Protein AF-A0A2E8CJL4-F1 (afdb_monomer)

Secondary structure (DSSP, 8-state):
-TGGGTPPP-----GGGGGGT--TGGG------SS----S-SSPPTT---

Radius of gyration: 16.74 Å; Cα contacts (8 Å, |Δi|>4): 12; chains: 1; bounding box: 34×29×42 Å

Sequence (50 aa):
QLDKLGFEVLPLAFRDAYPFGGGLHCATADVLREGSCDDYFPKQAEGTQV

Structure (mmCIF, N/CA/C/O backbone):
data_AF-A0A2E8CJL4-F1
#
_entry.id   AF-A0A2E8CJL4-F1
#
loop_
_atom_site.group_PDB
_atom_site.id
_atom_site.type_symbol
_atom_site.label_atom_id
_atom_site.label_alt_id
_atom_site.label_comp_id
_atom_site.label_asym_id
_atom_site.label_entity_id
_atom_site.label_seq_id
_atom_site.pdbx_PDB_ins_code
_atom_site.Cartn_x
_atom_site.Cartn_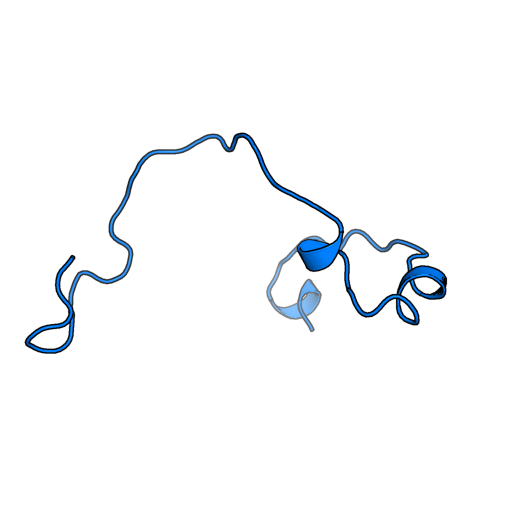y
_atom_site.Cartn_z
_atom_site.occupancy
_atom_site.B_iso_or_equiv
_atom_site.auth_seq_id
_atom_site.auth_comp_id
_atom_site.auth_asym_id
_atom_site.auth_atom_id
_atom_site.pdbx_PDB_model_num
ATOM 1 N N . GLN A 1 1 ? 1.182 -18.212 -5.583 1.00 91.88 1 GLN A N 1
ATOM 2 C CA . GLN A 1 1 ? 0.623 -18.391 -4.222 1.00 91.88 1 GLN A CA 1
ATOM 3 C C . GLN A 1 1 ? -0.717 -17.678 -4.078 1.00 91.88 1 GLN A C 1
ATOM 5 O O . GLN A 1 1 ? -1.656 -18.331 -3.654 1.00 91.88 1 GLN A O 1
ATOM 10 N N . LEU A 1 2 ? -0.821 -16.387 -4.424 1.00 96.44 2 LEU A N 1
ATOM 11 C CA . LEU A 1 2 ? -2.079 -15.624 -4.345 1.00 96.44 2 LEU A CA 1
ATOM 12 C C . LEU A 1 2 ? -3.172 -16.156 -5.288 1.00 96.44 2 LEU A C 1
ATOM 14 O O . LEU A 1 2 ? -4.321 -16.281 -4.887 1.00 96.44 2 LEU A O 1
ATOM 18 N N . ASP A 1 3 ? -2.785 -16.579 -6.490 1.00 95.75 3 ASP A N 1
ATOM 19 C CA . ASP A 1 3 ? -3.628 -17.308 -7.446 1.00 95.75 3 ASP A CA 1
ATOM 20 C C . ASP A 1 3 ? -4.307 -18.539 -6.818 1.00 95.75 3 ASP A C 1
ATOM 22 O O . ASP A 1 3 ? -5.504 -18.757 -6.979 1.00 95.75 3 ASP A O 1
ATOM 26 N N . LYS A 1 4 ? -3.566 -19.313 -6.016 1.00 97.31 4 LYS A N 1
ATOM 27 C CA . LYS A 1 4 ? -4.094 -20.502 -5.323 1.00 97.31 4 LYS A CA 1
ATOM 28 C C . LYS A 1 4 ? -5.072 -20.170 -4.194 1.00 97.31 4 LYS A C 1
ATOM 30 O O . LYS A 1 4 ? -5.816 -21.048 -3.774 1.00 97.31 4 LYS A O 1
ATOM 35 N N . LEU A 1 5 ? -5.049 -18.936 -3.693 1.00 97.12 5 LEU A N 1
ATOM 36 C CA . LEU A 1 5 ? -5.987 -18.432 -2.689 1.00 97.12 5 LEU A CA 1
ATOM 37 C C . LEU A 1 5 ? -7.223 -17.772 -3.331 1.00 97.12 5 LEU A C 1
ATOM 39 O O . LEU A 1 5 ? -8.072 -17.264 -2.608 1.00 97.12 5 LEU A O 1
ATOM 43 N N . GLY A 1 6 ? -7.332 -17.786 -4.667 1.00 97.44 6 GLY A N 1
ATOM 44 C CA . GLY A 1 6 ? -8.473 -17.236 -5.405 1.00 97.44 6 GLY A CA 1
ATOM 45 C C . GLY A 1 6 ? -8.356 -15.752 -5.760 1.00 97.44 6 GLY A C 1
ATOM 46 O O . GLY A 1 6 ? -9.329 -15.178 -6.240 1.00 97.44 6 GLY A O 1
ATOM 47 N N . PHE A 1 7 ? -7.195 -15.124 -5.552 1.00 97.62 7 PHE A N 1
ATOM 48 C CA . PHE A 1 7 ? -6.968 -13.750 -6.004 1.00 97.62 7 PHE A CA 1
ATOM 49 C C . PHE A 1 7 ? -6.680 -13.710 -7.507 1.00 97.62 7 PHE A C 1
ATOM 51 O O . PHE A 1 7 ? -5.885 -14.502 -8.019 1.00 97.62 7 PHE A O 1
ATOM 58 N N . GLU A 1 8 ? -7.254 -12.727 -8.198 1.00 97.69 8 GLU A N 1
ATOM 59 C CA . GLU A 1 8 ? -6.829 -12.364 -9.547 1.00 97.69 8 GLU A CA 1
ATOM 60 C C . GLU A 1 8 ? -5.476 -11.643 -9.479 1.00 97.69 8 GLU A C 1
ATOM 62 O O . GLU A 1 8 ? -5.335 -10.594 -8.850 1.00 97.69 8 GLU A O 1
ATOM 67 N N . VAL A 1 9 ? -4.451 -12.223 -10.103 1.00 96.69 9 VAL A N 1
ATOM 68 C CA . VAL A 1 9 ? -3.103 -11.646 -10.123 1.00 96.69 9 VAL A CA 1
ATOM 69 C C . VAL A 1 9 ? -2.901 -10.893 -11.431 1.00 96.69 9 VAL A C 1
ATOM 71 O O . VAL A 1 9 ? -2.912 -11.500 -12.498 1.00 96.69 9 VAL A O 1
ATOM 74 N N . LEU A 1 10 ? -2.641 -9.588 -11.336 1.00 96.00 10 LEU A N 1
ATOM 75 C CA . LEU A 1 10 ? -2.275 -8.737 -12.469 1.00 96.00 10 LEU A CA 1
ATOM 76 C C . LEU A 1 10 ? -0.742 -8.591 -12.536 1.00 96.00 10 LEU A C 1
ATOM 78 O O . LEU A 1 10 ? -0.166 -7.839 -11.743 1.00 96.00 10 LEU A O 1
ATOM 82 N N . PRO A 1 11 ? -0.040 -9.321 -13.425 1.00 94.81 11 PRO A N 1
ATOM 83 C CA . PRO A 1 11 ? 1.413 -9.237 -13.517 1.00 94.81 11 PRO A CA 1
ATOM 84 C C . PRO A 1 11 ? 1.857 -7.924 -14.177 1.00 94.81 11 PRO A C 1
ATOM 86 O O . PRO A 1 11 ? 1.310 -7.513 -15.197 1.00 94.81 11 PRO A O 1
ATOM 89 N N . LEU A 1 12 ? 2.902 -7.295 -13.630 1.00 94.56 12 LEU A N 1
ATOM 90 C CA . LEU A 1 12 ? 3.511 -6.075 -14.169 1.00 94.56 12 LEU A CA 1
ATOM 91 C C . LEU A 1 12 ? 5.036 -6.216 -14.223 1.00 94.56 12 LEU A C 1
ATOM 93 O O . LEU A 1 12 ? 5.658 -6.757 -13.305 1.00 94.56 12 LEU A O 1
ATOM 97 N N . ALA A 1 13 ? 5.653 -5.689 -15.280 1.00 95.12 13 ALA A N 1
ATOM 98 C CA . ALA A 1 13 ? 7.106 -5.645 -15.432 1.00 95.12 13 ALA A CA 1
ATOM 99 C C . ALA A 1 13 ? 7.713 -4.524 -14.566 1.00 95.12 13 ALA A C 1
ATOM 101 O O . ALA A 1 13 ? 8.135 -3.491 -15.069 1.00 95.12 13 ALA A O 1
ATOM 102 N N . PHE A 1 14 ? 7.722 -4.717 -13.245 1.00 95.44 14 PHE A N 1
ATOM 103 C CA . PHE A 1 14 ? 8.125 -3.686 -12.277 1.00 95.44 14 PHE A CA 1
ATOM 104 C C . PHE A 1 14 ? 9.499 -3.939 -11.628 1.00 95.44 14 PHE A C 1
ATOM 106 O O . PHE A 1 14 ? 9.889 -3.267 -10.677 1.00 95.44 14 PHE A O 1
ATOM 113 N N . ARG A 1 15 ? 10.259 -4.924 -12.121 1.00 94.94 15 ARG A N 1
ATOM 114 C CA . ARG A 1 15 ? 11.529 -5.341 -11.502 1.00 94.94 15 ARG A CA 1
ATOM 115 C C . ARG A 1 15 ? 12.598 -4.246 -11.525 1.00 94.94 15 ARG A C 1
ATOM 117 O O . ARG A 1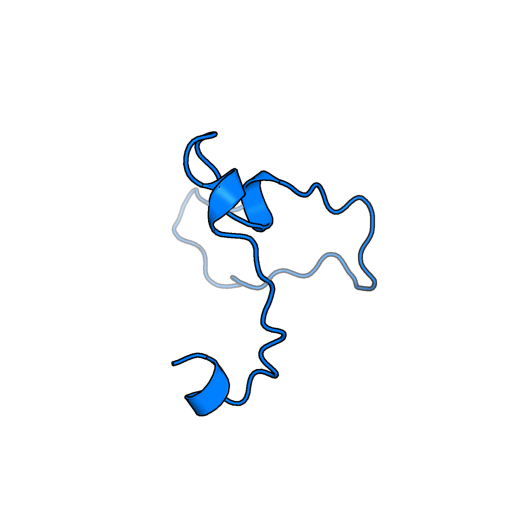 15 ? 13.368 -4.141 -10.576 1.00 94.94 15 ARG A O 1
ATOM 124 N N . ASP A 1 16 ? 12.614 -3.417 -12.562 1.00 96.00 16 ASP A N 1
ATOM 125 C CA . ASP A 1 16 ? 13.619 -2.362 -12.734 1.00 96.00 16 ASP A CA 1
ATOM 126 C C . ASP A 1 16 ? 13.478 -1.231 -11.706 1.00 96.00 16 ASP A C 1
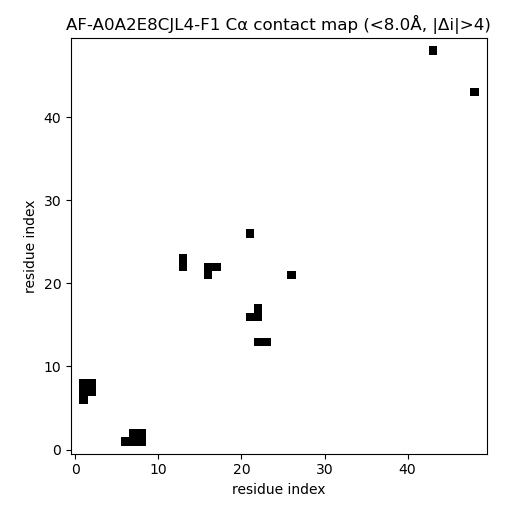ATOM 128 O O . ASP A 1 16 ? 14.429 -0.492 -11.466 1.00 96.00 16 ASP A O 1
ATOM 132 N N . ALA A 1 17 ? 12.315 -1.121 -11.056 1.00 94.06 17 ALA A N 1
ATOM 133 C CA . ALA A 1 17 ? 12.081 -0.162 -9.984 1.00 94.06 17 ALA A CA 1
ATOM 134 C C . ALA A 1 17 ? 12.580 -0.654 -8.607 1.00 94.06 17 ALA A C 1
ATOM 136 O O . ALA A 1 17 ? 12.774 0.148 -7.695 1.00 94.06 17 ALA A O 1
ATOM 137 N N . TYR A 1 18 ? 12.832 -1.959 -8.436 1.00 92.81 18 TYR A N 1
ATOM 138 C CA . TYR A 1 18 ? 13.230 -2.531 -7.140 1.00 92.81 18 TYR A CA 1
ATOM 139 C C . TYR A 1 18 ? 14.538 -1.965 -6.561 1.00 92.81 18 TYR A C 1
ATOM 141 O O . TYR A 1 18 ? 14.591 -1.785 -5.343 1.00 92.81 18 TYR A O 1
ATOM 149 N N . PRO A 1 19 ? 15.581 -1.642 -7.359 1.00 96.88 19 PRO A N 1
ATOM 150 C CA . PRO A 1 19 ? 16.799 -1.014 -6.841 1.00 96.88 19 PRO A CA 1
ATOM 151 C C . PRO A 1 19 ? 16.567 0.331 -6.139 1.00 96.88 19 PRO A C 1
ATOM 153 O O . PRO A 1 19 ? 17.401 0.738 -5.337 1.00 96.88 19 PRO A O 1
ATOM 156 N N . PHE A 1 20 ? 15.434 0.998 -6.391 1.00 95.12 20 PHE A N 1
ATOM 157 C CA . PHE A 1 20 ? 15.044 2.234 -5.704 1.00 95.12 20 PHE A CA 1
ATOM 158 C C . PHE A 1 20 ? 14.363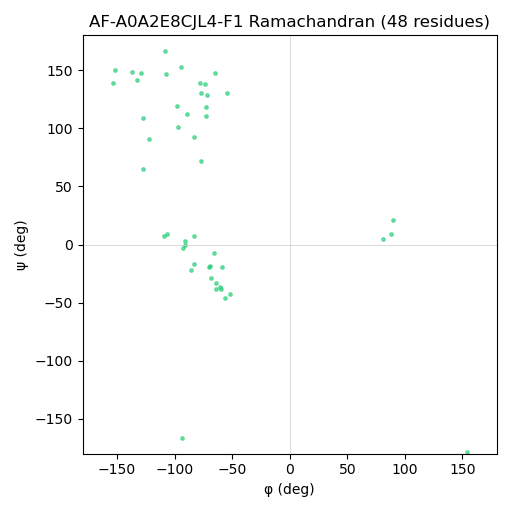 1.983 -4.345 1.00 95.12 20 PHE A C 1
ATOM 160 O O . PHE A 1 20 ? 13.899 2.924 -3.708 1.00 95.12 20 PHE A O 1
ATOM 167 N N . GLY A 1 21 ? 14.331 0.729 -3.877 1.00 94.50 21 GLY A N 1
ATOM 168 C CA . GLY A 1 21 ? 13.962 0.378 -2.505 1.00 94.50 21 GLY A CA 1
ATOM 169 C C . GLY A 1 21 ? 12.474 0.115 -2.276 1.00 94.50 21 GLY A C 1
ATOM 170 O O . GLY A 1 21 ? 12.021 0.201 -1.137 1.00 94.50 21 GLY A O 1
ATOM 171 N N . GLY A 1 22 ? 11.703 -0.209 -3.318 1.00 94.12 22 GLY A N 1
ATOM 172 C CA . GLY A 1 22 ? 10.259 -0.372 -3.179 1.00 94.12 22 GLY A CA 1
ATOM 173 C C . GLY A 1 22 ? 9.613 -1.333 -4.170 1.00 94.12 22 GLY A C 1
ATOM 174 O O . GLY A 1 22 ? 10.058 -1.497 -5.305 1.00 94.12 22 GLY A O 1
ATOM 175 N N . GLY A 1 23 ? 8.526 -1.960 -3.718 1.00 94.81 23 GLY A N 1
ATOM 176 C CA . GLY A 1 23 ? 7.562 -2.649 -4.577 1.00 94.81 23 GLY A CA 1
ATOM 177 C C . GLY A 1 23 ? 6.400 -1.731 -4.967 1.00 94.81 23 GLY A C 1
ATOM 178 O O . GLY A 1 23 ? 6.444 -0.527 -4.734 1.00 94.81 23 GLY A O 1
ATOM 179 N N . LEU A 1 24 ? 5.323 -2.310 -5.507 1.00 96.00 24 LEU A N 1
ATOM 180 C CA . LEU A 1 24 ? 4.144 -1.544 -5.937 1.00 96.00 24 LEU A CA 1
ATOM 181 C C . LEU A 1 24 ? 3.544 -0.702 -4.803 1.00 96.00 24 LEU A C 1
ATOM 183 O O . LEU A 1 24 ? 3.321 0.482 -4.998 1.00 96.00 24 LEU A O 1
ATOM 187 N N . HIS A 1 25 ? 3.368 -1.277 -3.608 1.00 96.81 25 HIS A N 1
ATOM 188 C CA . HIS A 1 25 ? 2.820 -0.547 -2.459 1.00 96.81 25 HIS A CA 1
ATOM 189 C C . HIS A 1 25 ? 3.677 0.665 -2.069 1.00 96.81 25 HIS A C 1
ATOM 191 O O . HIS A 1 25 ? 3.142 1.720 -1.769 1.00 96.81 25 HIS A O 1
ATOM 197 N N . CYS A 1 26 ? 5.006 0.543 -2.137 1.00 96.06 26 CYS A N 1
ATOM 198 C CA . CYS A 1 26 ? 5.919 1.654 -1.864 1.00 96.06 26 CYS A CA 1
ATOM 199 C C . CYS A 1 26 ? 5.836 2.756 -2.932 1.00 96.06 26 CYS A C 1
ATOM 201 O O . CYS A 1 26 ? 6.113 3.913 -2.641 1.00 96.06 26 CYS A O 1
ATOM 203 N N . ALA A 1 27 ? 5.494 2.390 -4.169 1.00 96.38 27 ALA A N 1
ATOM 204 C CA . ALA A 1 27 ? 5.439 3.291 -5.316 1.00 96.38 27 ALA A CA 1
ATOM 205 C C . ALA A 1 27 ? 4.059 3.941 -5.526 1.00 96.38 27 ALA A C 1
ATOM 207 O O . ALA A 1 27 ? 3.888 4.721 -6.463 1.00 96.38 27 ALA A O 1
ATOM 208 N N . THR A 1 28 ? 3.071 3.629 -4.685 1.00 96.44 28 THR A N 1
ATOM 209 C CA . THR A 1 28 ? 1.700 4.140 -4.803 1.00 96.44 28 THR A CA 1
ATOM 210 C C . THR A 1 28 ? 1.213 4.719 -3.486 1.00 96.44 28 THR A C 1
ATOM 212 O O . THR A 1 28 ? 1.533 4.194 -2.427 1.00 96.44 28 THR A O 1
ATOM 215 N N . ALA A 1 29 ? 0.366 5.741 -3.562 1.00 97.25 29 ALA A N 1
ATOM 216 C CA . ALA A 1 29 ? -0.402 6.244 -2.433 1.00 97.25 29 ALA A CA 1
ATOM 217 C C . ALA A 1 29 ? -1.876 6.283 -2.844 1.00 97.25 29 ALA A C 1
ATOM 219 O O . ALA A 1 29 ? -2.274 7.068 -3.706 1.00 97.25 29 ALA A O 1
ATOM 220 N N . ASP A 1 30 ? -2.674 5.389 -2.280 1.00 97.38 30 ASP A N 1
ATOM 221 C CA . ASP A 1 30 ? -4.111 5.334 -2.500 1.00 97.38 30 ASP A CA 1
ATOM 222 C C . ASP A 1 30 ? -4.805 6.498 -1.789 1.00 97.38 30 ASP A C 1
ATOM 224 O O . ASP A 1 30 ?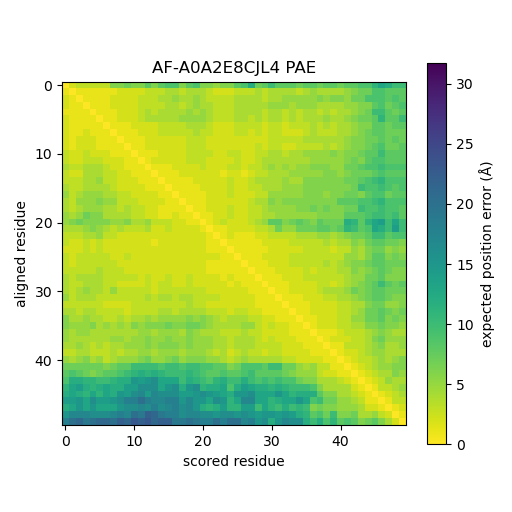 -4.867 6.563 -0.567 1.00 97.38 30 ASP A O 1
ATOM 228 N N . VAL A 1 31 ? -5.332 7.435 -2.575 1.00 97.94 31 VAL A N 1
ATOM 229 C CA . VAL A 1 31 ? -6.012 8.636 -2.061 1.00 97.94 31 VAL A CA 1
ATOM 230 C C . VAL A 1 31 ? -7.492 8.409 -1.755 1.00 97.94 31 VAL A C 1
ATOM 232 O O . VAL A 1 31 ? -8.091 9.169 -1.000 1.00 97.94 31 VAL A O 1
ATOM 235 N N . LEU A 1 32 ? -8.096 7.387 -2.365 1.00 97.44 32 LEU A N 1
ATOM 236 C CA . LEU A 1 32 ? -9.514 7.073 -2.242 1.00 97.44 32 LEU A CA 1
ATOM 237 C C . LEU A 1 32 ? -9.744 5.579 -2.472 1.00 97.44 32 LEU A C 1
ATOM 239 O O . LEU A 1 32 ? -9.181 4.990 -3.397 1.00 97.44 32 LEU A O 1
ATOM 243 N N . ARG A 1 33 ? -10.627 4.996 -1.660 1.00 97.69 33 ARG A N 1
ATOM 244 C CA . ARG A 1 33 ? -11.212 3.666 -1.852 1.00 97.69 33 ARG A CA 1
ATOM 245 C C . ARG A 1 33 ? -12.701 3.726 -1.537 1.00 97.69 33 ARG A C 1
ATOM 247 O O . ARG A 1 33 ? -13.118 4.496 -0.677 1.00 97.69 33 ARG A O 1
ATOM 254 N N . GLU A 1 34 ? -13.485 2.906 -2.220 1.00 98.25 34 GLU A N 1
ATOM 255 C CA . GLU A 1 34 ? -14.902 2.726 -1.909 1.00 98.25 34 GLU A CA 1
ATOM 256 C C . GLU A 1 34 ? -15.051 1.819 -0.676 1.00 98.25 34 GLU A C 1
ATOM 258 O O . GLU A 1 34 ? -14.431 0.756 -0.616 1.00 98.25 34 GLU A O 1
ATOM 263 N N . GLY A 1 35 ? -15.848 2.239 0.312 1.00 96.38 35 GLY A N 1
ATOM 264 C CA . GLY A 1 35 ? -16.085 1.485 1.549 1.00 96.38 35 GLY A CA 1
ATOM 265 C C . GLY A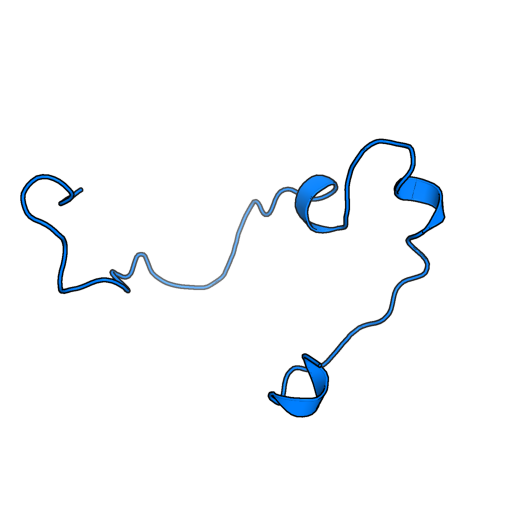 1 35 ? -16.484 2.365 2.739 1.00 96.38 35 GLY A C 1
ATOM 266 O O . GLY A 1 35 ? -16.607 3.585 2.609 1.00 96.38 35 GLY A O 1
ATOM 267 N N . SER A 1 36 ? -16.688 1.735 3.897 1.00 96.38 36 SER A N 1
ATOM 268 C CA . SER A 1 36 ? -16.928 2.378 5.196 1.00 96.38 36 SER A CA 1
ATOM 269 C C . SER A 1 36 ? -15.725 2.231 6.137 1.00 96.38 36 SER A C 1
ATOM 271 O O . SER A 1 36 ? -14.791 1.472 5.881 1.00 96.38 36 SER A O 1
ATOM 273 N N . CYS A 1 37 ? -15.725 3.003 7.228 1.00 94.06 37 CYS A N 1
ATOM 274 C CA . CYS A 1 37 ? -14.751 2.857 8.307 1.00 94.06 37 CYS A CA 1
ATOM 275 C C . CYS A 1 37 ? -15.214 1.736 9.249 1.00 94.06 37 CYS A C 1
ATOM 277 O O . CYS A 1 37 ? -16.012 1.986 10.153 1.00 94.06 37 CYS A O 1
ATOM 279 N N . ASP A 1 38 ? -14.748 0.512 8.999 1.00 91.94 38 ASP A N 1
ATOM 280 C CA . ASP A 1 38 ? -15.157 -0.685 9.740 1.00 91.94 38 ASP A CA 1
ATOM 281 C C . ASP A 1 38 ? -14.043 -1.196 10.669 1.00 91.94 38 ASP A C 1
ATOM 283 O O . ASP A 1 38 ? -12.856 -1.128 10.337 1.00 91.94 38 ASP A O 1
ATOM 287 N N . ASP A 1 39 ? -14.429 -1.758 11.820 1.00 90.50 39 ASP A N 1
ATOM 288 C CA . ASP A 1 39 ? -13.516 -2.457 12.730 1.00 90.50 39 ASP A CA 1
ATOM 289 C C . ASP A 1 39 ? -13.417 -3.947 12.367 1.00 90.50 39 ASP A C 1
ATOM 291 O O . ASP A 1 39 ? -14.362 -4.723 12.527 1.00 90.50 39 ASP A O 1
ATOM 295 N N . TYR A 1 40 ? -12.237 -4.352 11.900 1.00 91.69 40 TYR A N 1
ATOM 296 C CA . TYR A 1 40 ? -11.931 -5.736 11.536 1.00 91.69 40 TYR A CA 1
ATOM 297 C C . TYR A 1 40 ? -11.306 -6.548 12.687 1.00 91.69 40 TYR A C 1
ATOM 299 O O . TYR A 1 40 ? -11.077 -7.751 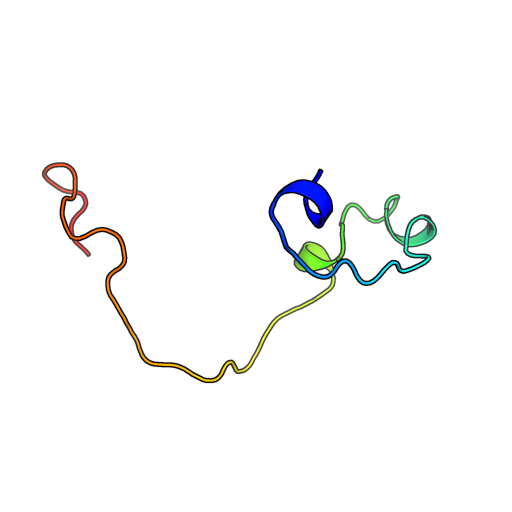12.531 1.00 91.69 40 TYR A O 1
ATOM 307 N N . PHE A 1 41 ? -11.051 -5.931 13.848 1.00 89.69 41 PHE A N 1
ATOM 308 C CA . PHE A 1 41 ? -10.446 -6.557 15.027 1.00 89.69 41 PHE A CA 1
ATOM 309 C C . PHE A 1 41 ? -11.295 -6.342 16.293 1.00 89.69 41 PHE A C 1
ATOM 311 O O . PHE A 1 41 ? -10.802 -5.798 17.278 1.00 89.69 41 PHE A O 1
ATOM 318 N N . PRO A 1 42 ? -12.518 -6.901 16.364 1.00 85.06 42 PRO A N 1
ATOM 319 C CA . PRO A 1 42 ? -13.449 -6.661 17.476 1.0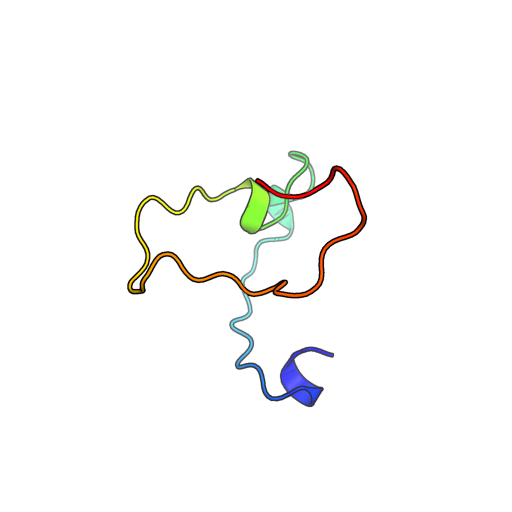0 85.06 42 PRO A CA 1
ATOM 320 C C . PRO A 1 42 ? -12.981 -7.208 18.839 1.00 85.06 42 PRO A C 1
ATOM 322 O O . PRO A 1 42 ? -13.639 -7.018 19.860 1.00 85.06 42 PRO A O 1
ATOM 325 N N . LYS A 1 43 ? -11.873 -7.958 18.873 1.00 87.62 43 LYS A N 1
ATOM 326 C CA . LYS A 1 43 ? -11.255 -8.509 20.086 1.00 87.62 43 LYS A CA 1
ATOM 327 C C . LYS A 1 43 ? -9.820 -8.011 20.180 1.00 87.62 43 LYS A C 1
ATOM 329 O O . LYS A 1 43 ? -8.908 -8.643 19.652 1.00 87.62 43 LYS A O 1
ATOM 334 N N . GLN A 1 44 ? -9.634 -6.885 20.854 1.00 85.38 44 GLN A N 1
ATOM 335 C CA . GLN A 1 44 ? -8.327 -6.252 21.009 1.00 85.38 44 GLN A CA 1
ATOM 336 C C . GLN A 1 44 ? -7.655 -6.676 22.317 1.00 85.38 44 GLN A C 1
ATOM 338 O O . GLN A 1 44 ? -8.325 -7.010 23.298 1.00 85.38 44 GLN A O 1
ATOM 343 N N . ALA A 1 45 ? -6.320 -6.662 22.332 1.00 87.62 45 ALA A N 1
ATOM 344 C CA . ALA A 1 45 ? -5.570 -6.810 23.571 1.00 87.62 45 ALA 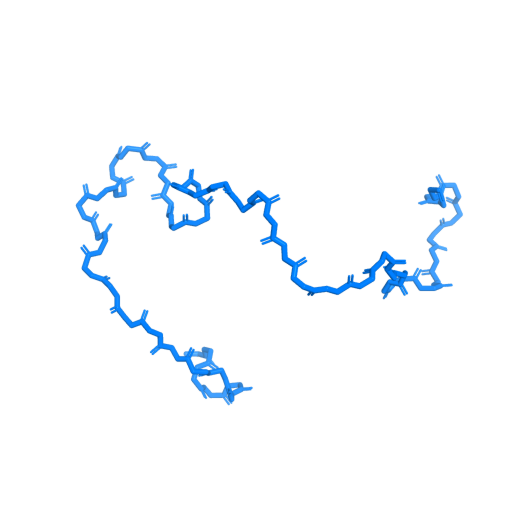A CA 1
ATOM 345 C C . ALA A 1 45 ? -5.847 -5.605 24.486 1.00 87.62 45 ALA A C 1
ATOM 347 O O . ALA A 1 45 ? -6.070 -4.487 24.009 1.00 87.62 45 ALA A O 1
ATOM 348 N N . GLU A 1 46 ? -5.836 -5.825 25.798 1.00 87.31 46 GLU A N 1
ATOM 349 C CA . GLU A 1 46 ? -6.056 -4.757 26.774 1.00 87.31 46 GLU A CA 1
ATOM 350 C C . GLU A 1 46 ? -5.063 -3.602 26.541 1.00 87.31 46 GLU A C 1
ATOM 352 O O . GLU A 1 46 ? -3.867 -3.827 26.356 1.00 87.31 46 GLU A O 1
ATOM 357 N N . GLY A 1 47 ? -5.570 -2.366 26.478 1.00 83.62 47 GLY A N 1
ATOM 358 C CA . GLY A 1 47 ? -4.765 -1.167 26.210 1.00 83.62 47 GLY A CA 1
ATOM 359 C C . GLY A 1 47 ? -4.424 -0.889 24.738 1.00 83.62 47 GLY A C 1
ATOM 360 O O . GLY A 1 47 ? -3.690 0.057 24.472 1.00 83.62 47 GLY A O 1
ATOM 361 N N . THR A 1 48 ? -4.943 -1.671 23.782 1.00 81.69 48 THR A N 1
ATOM 362 C CA . THR A 1 48 ? -4.719 -1.462 22.329 1.00 81.69 48 THR A CA 1
ATOM 363 C C . THR A 1 48 ? -5.954 -0.964 21.572 1.00 81.69 48 THR A C 1
ATOM 365 O O . THR A 1 48 ? -5.938 -0.887 20.346 1.00 81.69 48 THR A O 1
ATOM 368 N N . GLN A 1 49 ? -7.019 -0.639 22.306 1.00 76.75 49 GLN A N 1
ATOM 369 C CA . GLN A 1 49 ? -8.258 -0.100 21.754 1.00 76.75 49 GLN A CA 1
ATOM 370 C C . GLN A 1 49 ? -8.029 1.341 21.295 1.00 76.75 49 GLN A C 1
ATOM 372 O O . GLN A 1 49 ? -7.471 2.138 22.051 1.00 76.75 49 GLN A O 1
ATOM 377 N N . VAL A 1 50 ? -8.405 1.629 20.046 1.00 68.88 50 VAL A N 1
ATOM 378 C CA . VAL A 1 50 ? -8.227 2.930 19.379 1.00 68.88 50 VAL A CA 1
ATOM 379 C C . VAL A 1 50 ? -9.535 3.703 19.411 1.00 68.88 50 VAL A C 1
ATOM 381 O O . VAL A 1 50 ? -10.582 3.064 19.166 1.00 68.88 50 VAL A O 1
#

Foldseek 3Di:
DVVVVVDDDDDDPCVVCCVVPDDPVVVDDDPDDDDDDDDPCPDDDPPPDD

Solvent-accessible surface area (backbone atoms only — not comparable to full-atom values): 3812 Å² total; per-residue (Å²): 112,58,60,82,73,71,46,87,78,83,88,72,98,56,69,87,50,38,87,79,75,38,58,71,73,72,74,53,81,88,88,76,78,92,82,79,98,74,84,90,62,92,79,64,61,89,92,66,77,129

pLDDT: mean 93.19, std 5.83, range [68.88, 98.25]

Mean predicted aligned error: 5.0 Å